Protein AF-J7FCF8-F1 (afdb_monomer)

Radius of gyration: 20.72 Å; Cα contacts (8 Å, |Δi|>4): 30; chains: 1; bounding box: 39×10×60 Å

Foldseek 3Di:
DLVVQVVCVVPVVDCQPPVVVPHNVVVSVVVCCVVVVVVVVVVVVVVVVVVVVVVVVVVVVD

Solvent-accessible surface area (backbone atoms only — not comparable to full-atom values): 3593 Å² total; per-residue (Å²): 110,64,67,60,52,52,49,32,39,74,75,66,76,43,56,65,49,40,64,94,77,76,18,43,59,65,56,54,52,52,52,49,48,68,50,48,59,55,48,57,45,66,60,47,53,58,53,52,49,54,52,52,52,51,54,54,59,52,59,77,73,111

Nearest PDB structures (foldseek):
  3abl-assembly1_A  TM=9.732E-01  e=4.787E-03  Bos taurus
  3oma-assembly1_A  TM=9.858E-01  e=1.101E-02  Cereibacter sphaeroides 2.4.1

Secondary structure (DSSP, 8-state):
-HHHHHHHHHHS---SS-GGGT--HHHHHHHHHHHHHHHHHHHHHHHHHHHHHHHHHHHTT-

InterPro domains:
  IPR000883 Cytochrome c oxidase subunit I [PF00115] (2-58)
  IPR000883 Cytochrome c oxidase subunit I [PTHR10422] (1-58)
  IPR023616 Cytochrome c oxidase-like, subunit I domain [PS50855] (1-62)
  IPR036927 Cytochrome c oxidase-like, subunit I superfamily [G3DSA:1.20.210.10] (1-61)
  IPR036927 Cytochrome c oxidase-like, subunit I superfamily [SSF81442] (1-62)

Structure (mmCIF, N/CA/C/O backbone):
data_AF-J7FCF8-F1
#
_entry.id   AF-J7FCF8-F1
#
loop_
_atom_site.group_PDB
_atom_site.id
_atom_site.type_symbol
_atom_site.label_atom_id
_atom_site.label_alt_id
_atom_site.label_comp_id
_atom_site.label_asym_id
_atom_site.label_entity_id
_atom_site.label_seq_id
_atom_site.pdbx_PDB_ins_code
_atom_site.Cartn_x
_atom_site.Cartn_y
_atom_site.Cartn_z
_atom_site.occupancy
_atom_site.B_iso_or_equiv
_atom_site.auth_seq_id
_atom_site.auth_comp_id
_atom_site.auth_asym_id
_atom_site.auth_atom_id
_atom_site.pdbx_PDB_model_num
ATOM 1 N N . GLY A 1 1 ? -1.568 4.731 -8.716 1.00 81.75 1 GLY A N 1
ATOM 2 C CA . GLY A 1 1 ? -0.275 5.144 -9.295 1.00 81.75 1 GLY A CA 1
ATOM 3 C C . GLY A 1 1 ? 0.497 3.931 -9.758 1.00 81.75 1 GLY A C 1
ATOM 4 O O . GLY A 1 1 ? 0.377 3.574 -10.921 1.00 81.75 1 GLY A O 1
ATOM 5 N N . ALA A 1 2 ? 1.177 3.248 -8.832 1.00 91.06 2 ALA A N 1
ATOM 6 C CA . ALA A 1 2 ? 2.017 2.083 -9.128 1.00 91.06 2 ALA A CA 1
ATOM 7 C C . ALA A 1 2 ? 1.326 1.000 -9.978 1.00 91.06 2 ALA A C 1
ATOM 9 O O . ALA A 1 2 ? 1.908 0.551 -10.955 1.00 91.06 2 ALA A O 1
ATOM 10 N N . LEU A 1 3 ? 0.066 0.646 -9.685 1.00 94.62 3 LEU A N 1
ATOM 11 C CA . LEU A 1 3 ? -0.680 -0.348 -10.474 1.00 94.62 3 LEU A CA 1
ATOM 12 C C . LEU A 1 3 ? -0.806 0.032 -11.957 1.00 94.62 3 LEU A C 1
ATOM 14 O O . LEU A 1 3 ? -0.576 -0.802 -12.822 1.00 94.62 3 LEU A O 1
ATOM 18 N N . LEU A 1 4 ? -1.154 1.287 -12.257 1.00 96.06 4 LEU A N 1
ATOM 19 C CA . LEU A 1 4 ? -1.284 1.757 -13.639 1.00 96.06 4 LEU A CA 1
ATOM 20 C C . LEU A 1 4 ? 0.065 1.720 -14.363 1.00 96.06 4 LEU A C 1
ATOM 22 O O . LEU A 1 4 ? 0.118 1.385 -15.536 1.00 96.06 4 LEU A O 1
ATOM 26 N N . MET A 1 5 ? 1.144 2.044 -13.654 1.00 95.38 5 MET A N 1
ATOM 27 C CA . MET A 1 5 ? 2.500 2.030 -14.199 1.00 95.38 5 MET A CA 1
ATOM 28 C C . MET A 1 5 ? 2.967 0.600 -14.483 1.00 95.38 5 MET A C 1
ATOM 30 O O . MET A 1 5 ? 3.520 0.345 -15.541 1.00 95.38 5 MET A O 1
ATOM 34 N N . VAL A 1 6 ? 2.658 -0.351 -13.595 1.00 95.19 6 VAL A N 1
ATOM 35 C CA . VAL A 1 6 ? 2.907 -1.778 -13.846 1.00 95.19 6 VAL A CA 1
ATOM 36 C C . VAL A 1 6 ? 2.074 -2.270 -15.031 1.00 95.19 6 VAL A C 1
ATOM 38 O O . VAL A 1 6 ? 2.591 -2.963 -15.896 1.00 95.19 6 VAL A O 1
ATOM 41 N N . LEU A 1 7 ? 0.799 -1.886 -15.125 1.00 97.19 7 LEU A N 1
ATOM 42 C CA . LEU A 1 7 ? -0.039 -2.237 -16.276 1.00 97.19 7 LEU A CA 1
ATOM 43 C C . LEU A 1 7 ? 0.473 -1.624 -17.586 1.00 97.19 7 LEU A C 1
ATOM 45 O O . LEU A 1 7 ? 0.350 -2.255 -18.633 1.00 97.19 7 LEU A O 1
ATOM 49 N N . ALA A 1 8 ? 1.046 -0.421 -17.538 1.00 95.94 8 ALA A N 1
ATOM 50 C CA . ALA A 1 8 ? 1.677 0.203 -18.692 1.00 95.94 8 ALA A CA 1
ATOM 51 C C . ALA A 1 8 ? 2.941 -0.562 -19.120 1.00 95.94 8 ALA A C 1
ATOM 53 O O . ALA A 1 8 ? 3.116 -0.803 -20.317 1.00 95.94 8 ALA A O 1
ATOM 54 N N . ASP A 1 9 ? 3.759 -1.024 -18.167 1.00 95.44 9 ASP A N 1
ATOM 55 C CA . ASP A 1 9 ? 4.941 -1.841 -18.468 1.00 95.44 9 ASP A CA 1
ATOM 56 C C . ASP A 1 9 ? 4.540 -3.212 -19.045 1.00 95.44 9 ASP A C 1
ATOM 58 O O . ASP A 1 9 ? 5.194 -3.726 -19.948 1.00 95.44 9 ASP A O 1
ATOM 62 N N . LEU A 1 10 ? 3.413 -3.777 -18.597 1.00 95.12 10 LEU A N 1
ATOM 63 C CA . LEU A 1 10 ? 2.907 -5.067 -19.080 1.00 95.12 10 LEU A CA 1
ATOM 64 C C . LEU A 1 10 ? 2.218 -4.999 -20.451 1.00 95.12 10 LEU A C 1
ATOM 66 O O . LEU A 1 10 ? 2.303 -5.958 -21.217 1.00 95.12 10 LEU A O 1
ATOM 70 N N . HIS A 1 11 ? 1.484 -3.923 -20.754 1.00 96.44 11 HIS A N 1
ATOM 71 C CA . HIS A 1 11 ? 0.562 -3.899 -21.903 1.00 96.44 11 HIS A CA 1
ATOM 72 C C . HIS A 1 11 ? 0.773 -2.739 -22.881 1.00 96.44 11 HIS A C 1
ATOM 74 O O . HIS A 1 11 ? 0.255 -2.789 -23.996 1.00 96.44 11 HIS A O 1
ATOM 80 N N . SER A 1 12 ? 1.533 -1.712 -22.500 1.00 95.94 12 SER A N 1
ATOM 81 C CA . SER A 1 12 ? 1.774 -0.515 -23.319 1.00 95.94 12 SER A CA 1
ATOM 82 C C . SER A 1 12 ? 3.246 -0.339 -23.703 1.00 95.94 12 SER A C 1
ATOM 84 O O . SER A 1 12 ? 3.602 0.702 -24.252 1.00 95.94 12 SER A O 1
ATOM 86 N N . ASN A 1 13 ? 4.090 -1.349 -23.447 1.00 93.62 13 ASN A N 1
ATOM 87 C CA . ASN A 1 13 ? 5.538 -1.333 -23.691 1.00 93.62 13 ASN A CA 1
ATOM 88 C C . ASN A 1 13 ? 6.252 -0.125 -23.056 1.00 93.62 13 ASN A C 1
ATOM 90 O O . ASN A 1 13 ? 7.228 0.384 -23.612 1.00 93.62 13 ASN A O 1
ATOM 94 N N . THR A 1 14 ? 5.763 0.366 -21.913 1.00 94.31 14 THR A N 1
ATOM 95 C CA . THR A 1 14 ? 6.576 1.266 -21.088 1.00 94.31 14 THR A CA 1
ATOM 96 C C . THR A 1 14 ? 7.638 0.453 -20.347 1.00 94.31 14 THR A C 1
ATOM 98 O O . THR A 1 14 ? 7.532 -0.765 -20.234 1.00 94.31 14 THR A O 1
ATOM 101 N N . LEU A 1 15 ? 8.718 1.107 -19.919 1.00 94.44 15 LEU A N 1
ATOM 102 C CA . LEU A 1 15 ? 9.885 0.442 -19.323 1.00 94.44 15 LEU A CA 1
ATOM 103 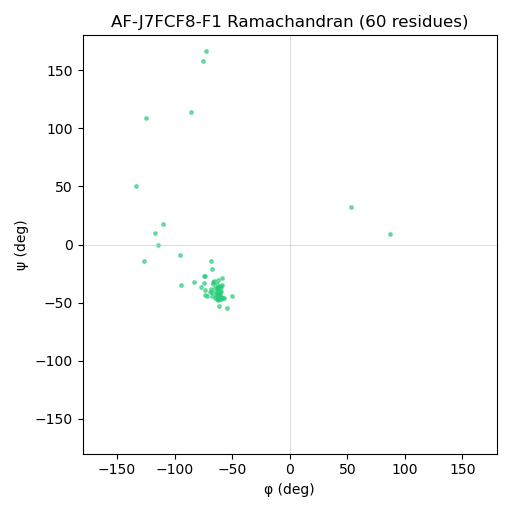C C . LEU A 1 15 ? 10.301 1.177 -18.046 1.00 94.44 15 LEU A C 1
ATOM 105 O O . LEU A 1 15 ? 11.446 1.588 -17.883 1.00 94.44 15 LEU A O 1
ATOM 109 N N . LEU A 1 16 ? 9.333 1.426 -17.164 1.00 93.81 16 LEU A N 1
ATOM 110 C CA . LEU A 1 16 ? 9.543 2.210 -15.947 1.00 93.81 16 LEU A CA 1
ATOM 111 C C . LEU A 1 16 ? 10.316 1.421 -14.885 1.00 93.81 16 LEU A C 1
ATOM 113 O O . LEU A 1 16 ? 11.093 2.010 -14.130 1.00 93.81 16 LEU A O 1
ATOM 117 N N . PHE A 1 17 ? 10.119 0.103 -14.832 1.00 95.19 17 PHE A N 1
ATOM 118 C CA . PHE A 1 17 ? 10.717 -0.765 -13.816 1.00 95.19 17 PHE A CA 1
ATOM 119 C C . PHE A 1 17 ? 11.725 -1.786 -14.373 1.00 95.19 17 PHE A C 1
ATOM 121 O O . PHE A 1 17 ? 12.289 -2.544 -13.587 1.00 95.19 17 PHE A O 1
ATOM 128 N N . ASP A 1 18 ? 11.973 -1.826 -15.689 1.00 94.88 18 ASP A N 1
ATOM 129 C CA . ASP A 1 18 ? 12.924 -2.767 -16.304 1.00 94.88 18 ASP A CA 1
ATOM 130 C C . ASP A 1 18 ? 14.370 -2.222 -16.273 1.00 94.88 18 ASP A C 1
ATOM 132 O O . ASP A 1 18 ? 14.676 -1.253 -16.979 1.00 94.88 18 ASP A O 1
ATOM 136 N N . PRO A 1 19 ? 15.294 -2.851 -15.519 1.00 93.00 19 PRO A N 1
ATOM 137 C CA . PRO A 1 19 ? 16.673 -2.385 -15.408 1.00 93.00 19 PRO A CA 1
ATOM 138 C C . PRO A 1 19 ? 17.477 -2.524 -16.709 1.00 93.00 19 PRO A C 1
ATOM 140 O O . PRO A 1 19 ? 18.476 -1.826 -16.872 1.00 93.00 19 PRO A O 1
ATOM 143 N N . ILE A 1 20 ? 17.064 -3.386 -17.648 1.00 96.06 20 ILE A N 1
A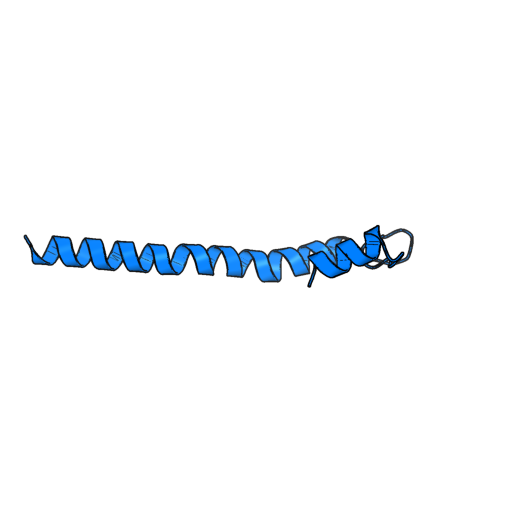TOM 144 C CA . ILE A 1 20 ? 17.755 -3.577 -18.936 1.00 96.06 20 ILE A CA 1
ATOM 145 C C . ILE A 1 20 ? 17.642 -2.315 -19.801 1.00 96.06 20 ILE A C 1
ATOM 147 O O . ILE A 1 20 ? 18.568 -1.982 -20.540 1.00 96.06 20 ILE A O 1
ATOM 151 N N . PHE A 1 21 ? 16.535 -1.581 -19.670 1.00 92.19 21 PHE A N 1
ATOM 152 C CA . PHE A 1 21 ? 16.241 -0.384 -20.458 1.00 92.19 21 PHE A CA 1
ATOM 153 C C . PHE A 1 21 ? 16.305 0.917 -19.640 1.00 92.19 21 PHE A C 1
ATOM 155 O O . PHE A 1 21 ? 15.809 1.951 -20.084 1.00 92.19 21 PHE A O 1
ATOM 162 N N . GLY A 1 22 ? 16.952 0.886 -18.468 1.00 91.62 22 GLY A N 1
ATOM 163 C CA . GLY A 1 22 ? 17.181 2.065 -17.625 1.00 91.62 22 GLY A CA 1
ATOM 164 C C . GLY A 1 22 ? 16.050 2.404 -16.647 1.00 91.62 22 GLY A C 1
ATOM 165 O O . GLY A 1 22 ? 16.103 3.460 -16.018 1.00 91.62 22 GLY A O 1
ATOM 166 N N . GLY A 1 23 ? 15.051 1.531 -16.504 1.00 94.62 23 GLY A N 1
ATOM 167 C CA . GLY A 1 23 ? 14.064 1.592 -15.428 1.00 94.62 23 GLY A CA 1
ATOM 168 C C . GLY A 1 23 ? 14.649 1.169 -14.076 1.00 94.62 23 GLY A C 1
ATOM 169 O O . GLY A 1 23 ? 15.733 0.590 -14.000 1.00 94.62 23 GLY A O 1
ATOM 170 N N . ASP A 1 24 ? 13.923 1.448 -12.992 1.00 96.81 24 ASP A N 1
ATOM 171 C CA . ASP A 1 24 ? 14.360 1.124 -11.628 1.00 96.81 24 ASP A CA 1
ATOM 172 C C . ASP A 1 24 ? 13.318 0.263 -10.885 1.00 96.81 24 ASP A C 1
ATOM 174 O O . ASP A 1 24 ? 12.275 0.772 -10.467 1.00 96.81 24 ASP A O 1
ATOM 178 N N . PRO A 1 25 ? 13.589 -1.031 -10.637 1.00 93.88 25 PRO A N 1
ATOM 179 C CA . PRO A 1 25 ? 12.720 -1.881 -9.822 1.00 93.88 25 PRO A CA 1
ATOM 180 C C . PRO A 1 25 ? 12.508 -1.373 -8.385 1.00 93.88 25 PRO A C 1
ATOM 182 O O . PRO A 1 25 ? 11.476 -1.651 -7.769 1.00 93.88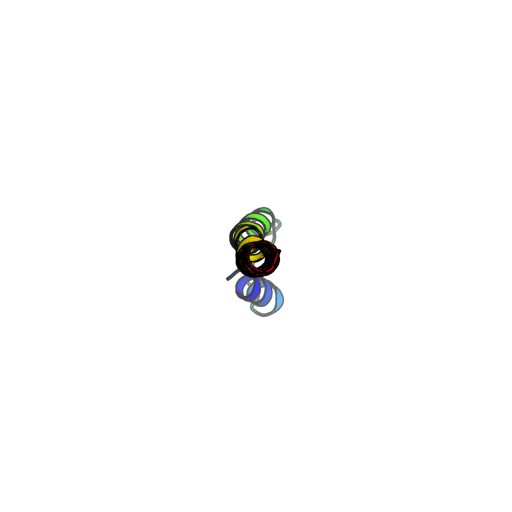 25 PRO A O 1
ATOM 185 N N . VAL A 1 26 ? 13.472 -0.642 -7.812 1.00 96.31 26 VAL A N 1
ATOM 186 C CA . VAL A 1 26 ? 13.397 -0.120 -6.436 1.00 96.31 26 VAL A CA 1
ATOM 187 C C . VAL A 1 26 ? 12.414 1.046 -6.343 1.00 96.31 26 VAL A C 1
ATOM 189 O O . VAL A 1 26 ? 11.766 1.239 -5.308 1.00 96.31 26 VAL A O 1
ATOM 192 N N . PHE A 1 27 ? 12.208 1.774 -7.436 1.00 95.00 27 PHE A N 1
ATOM 193 C CA . PHE A 1 27 ? 11.187 2.808 -7.517 1.00 95.00 27 PHE A CA 1
ATOM 194 C C . PHE A 1 27 ? 9.772 2.252 -7.279 1.00 95.00 27 PHE A C 1
ATOM 196 O O . PHE A 1 27 ? 8.981 2.882 -6.572 1.00 95.00 27 PHE A O 1
ATOM 203 N N . TYR A 1 28 ? 9.461 1.034 -7.749 1.00 95.69 28 TYR A N 1
ATOM 204 C CA . TYR A 1 28 ? 8.190 0.379 -7.411 1.00 95.69 28 TYR A CA 1
ATOM 205 C C . TYR A 1 28 ? 8.046 0.168 -5.900 1.00 95.69 28 TYR A C 1
ATOM 207 O O . TYR A 1 28 ? 6.974 0.411 -5.351 1.00 95.69 28 TYR A O 1
ATOM 215 N N . GLN A 1 29 ? 9.119 -0.228 -5.207 1.00 95.62 29 GLN A N 1
ATOM 216 C CA . GLN A 1 29 ? 9.085 -0.419 -3.753 1.00 95.62 29 GLN A CA 1
ATOM 217 C C . GLN A 1 29 ? 8.779 0.888 -3.022 1.00 95.62 29 GLN A C 1
ATOM 219 O O . GLN A 1 29 ? 7.992 0.888 -2.078 1.00 95.62 29 GLN A O 1
ATOM 224 N N . HIS A 1 30 ? 9.350 2.003 -3.481 1.00 95.75 30 HIS A N 1
ATOM 225 C CA . HIS A 1 30 ? 9.057 3.319 -2.921 1.00 95.75 30 HIS A CA 1
ATOM 226 C C . HIS A 1 30 ? 7.582 3.668 -3.101 1.00 95.75 30 HIS A C 1
ATOM 228 O O . HIS A 1 30 ? 6.927 4.037 -2.133 1.00 95.75 30 HIS A O 1
ATOM 234 N N . LEU A 1 31 ? 7.029 3.491 -4.304 1.00 95.69 31 LEU A N 1
ATOM 235 C CA . LEU A 1 31 ? 5.610 3.750 -4.550 1.00 95.69 31 LEU A CA 1
ATOM 236 C C . LEU A 1 31 ? 4.703 2.811 -3.745 1.00 95.69 31 LEU A C 1
ATOM 238 O O . LEU A 1 31 ? 3.698 3.258 -3.199 1.00 95.69 31 LEU A O 1
ATOM 242 N N . PHE A 1 32 ? 5.054 1.528 -3.651 1.00 95.94 32 PHE A N 1
ATOM 243 C CA . PHE A 1 32 ? 4.300 0.543 -2.884 1.00 95.94 32 PHE A CA 1
ATOM 244 C C . PHE A 1 32 ? 4.263 0.918 -1.404 1.00 95.94 32 PHE A C 1
ATOM 246 O O . PHE A 1 32 ? 3.184 1.051 -0.839 1.00 95.94 32 PHE A O 1
ATOM 253 N N . TRP A 1 33 ? 5.418 1.157 -0.782 1.00 97.06 33 TRP A N 1
ATOM 254 C CA . TRP A 1 33 ? 5.488 1.451 0.649 1.00 97.06 33 TRP A CA 1
ATOM 255 C C . TRP A 1 33 ? 5.015 2.860 1.006 1.00 97.06 33 TRP A C 1
ATOM 257 O O . TRP A 1 33 ? 4.477 3.048 2.098 1.00 97.06 33 TRP A O 1
ATOM 267 N N . PHE A 1 34 ? 5.125 3.823 0.085 1.00 96.19 34 PHE A N 1
ATOM 268 C CA . PHE A 1 34 ? 4.575 5.166 0.268 1.00 96.19 34 PHE A CA 1
ATOM 269 C C . PHE A 1 34 ? 3.054 5.149 0.455 1.00 96.19 34 PHE A C 1
ATOM 271 O O . PHE A 1 34 ? 2.546 5.929 1.252 1.00 96.19 34 PHE A O 1
ATOM 278 N N . PHE A 1 35 ? 2.328 4.254 -0.226 1.00 96.38 35 PHE A N 1
ATOM 279 C CA . PHE A 1 35 ? 0.884 4.080 -0.015 1.00 96.38 35 PHE A CA 1
ATOM 280 C C . PHE A 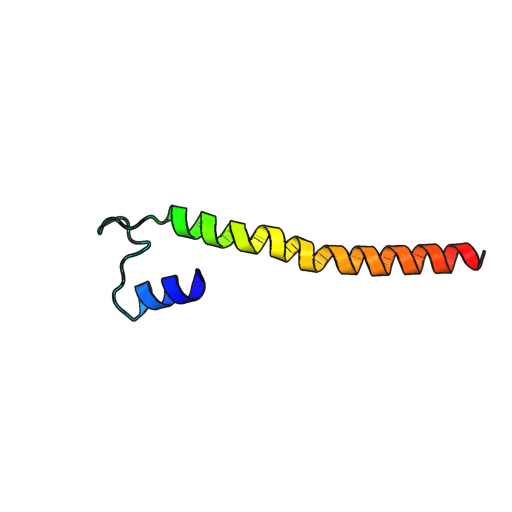1 35 ? 0.551 2.966 0.988 1.00 96.38 35 PHE A C 1
ATOM 282 O O . PHE A 1 35 ? -0.378 3.123 1.775 1.00 96.38 35 PHE A O 1
ATOM 289 N N . GLY A 1 36 ? 1.334 1.887 1.024 1.00 96.94 36 GLY A N 1
ATOM 290 C CA . GLY A 1 36 ? 1.080 0.721 1.869 1.00 96.94 36 GLY A CA 1
ATOM 291 C C . GLY A 1 36 ? 1.257 0.990 3.364 1.00 96.94 36 GLY A C 1
ATOM 292 O O . GLY A 1 36 ? 0.458 0.518 4.169 1.00 96.94 36 GLY A O 1
ATOM 293 N N . HIS A 1 37 ? 2.258 1.787 3.766 1.00 97.00 37 HIS A N 1
ATOM 294 C CA . HIS A 1 37 ? 2.423 2.138 5.181 1.00 97.00 37 HIS A CA 1
ATOM 295 C C . HIS A 1 37 ? 1.275 3.028 5.702 1.00 97.00 37 HIS A C 1
ATOM 297 O O . HIS A 1 37 ? 0.719 2.723 6.756 1.00 97.00 37 HIS A O 1
ATOM 303 N N . PRO A 1 38 ? 0.829 4.072 4.978 1.00 97.94 38 PRO A N 1
ATOM 304 C CA . PRO A 1 38 ? -0.410 4.768 5.319 1.00 97.94 38 PRO A CA 1
ATOM 305 C C . PRO A 1 38 ? -1.661 3.882 5.302 1.00 97.94 38 PRO A C 1
ATOM 307 O O . PRO A 1 38 ? -2.500 4.020 6.189 1.00 97.94 38 PRO A O 1
ATOM 310 N N . GLU A 1 39 ? -1.798 2.967 4.337 1.00 97.88 39 GLU A N 1
ATOM 311 C CA . GLU A 1 39 ? -2.970 2.086 4.223 1.00 97.88 39 GLU A CA 1
ATOM 312 C C . GLU A 1 39 ? -3.188 1.254 5.491 1.00 97.88 39 GLU A C 1
ATOM 314 O O . GLU A 1 39 ? -4.295 1.238 6.035 1.00 97.88 39 GLU A O 1
ATOM 319 N N . VAL A 1 40 ? -2.130 0.641 6.035 1.00 98.19 40 VAL A N 1
ATOM 320 C CA . VAL A 1 40 ? -2.255 -0.131 7.283 1.00 98.19 40 VAL A CA 1
ATOM 321 C C . VAL A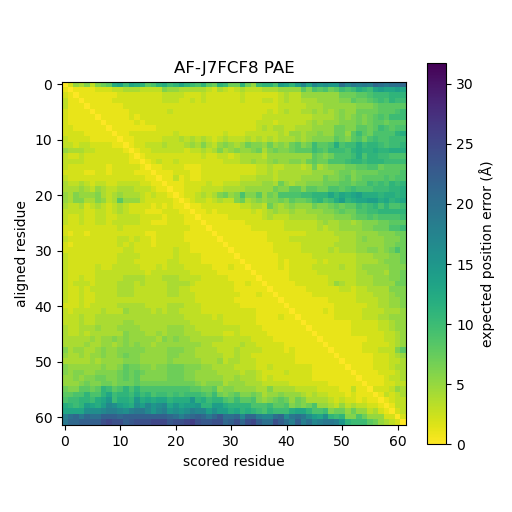 1 40 ? -2.685 0.739 8.470 1.00 98.19 40 VAL A C 1
ATOM 323 O O . VAL A 1 40 ? -3.412 0.261 9.343 1.00 98.19 40 VAL A O 1
ATOM 326 N N . TYR A 1 41 ? -2.323 2.029 8.495 1.00 98.00 41 TYR A N 1
ATOM 327 C CA . TYR A 1 41 ? -2.807 2.947 9.528 1.00 98.00 41 TYR A CA 1
ATOM 328 C C . TYR A 1 41 ? -4.270 3.333 9.351 1.00 98.00 41 TYR A C 1
ATOM 330 O O . TYR A 1 41 ? -5.005 3.404 10.336 1.00 98.00 41 TYR A O 1
ATOM 338 N N . ILE A 1 42 ? -4.709 3.553 8.112 1.00 98.06 42 ILE A N 1
ATOM 339 C CA . ILE A 1 42 ? -6.114 3.842 7.805 1.00 98.06 42 ILE A CA 1
ATOM 340 C C . ILE A 1 42 ? -7.010 2.694 8.285 1.00 98.06 42 ILE A C 1
ATOM 342 O O . ILE A 1 42 ? -8.108 2.947 8.776 1.00 98.06 42 ILE A O 1
ATOM 346 N N . LEU A 1 43 ? -6.535 1.448 8.208 1.00 97.88 43 LEU A N 1
ATOM 347 C CA . LEU A 1 43 ? -7.263 0.283 8.710 1.00 97.88 43 LEU A CA 1
ATOM 348 C C . LEU A 1 43 ? -7.262 0.194 10.245 1.00 97.88 43 LEU A C 1
ATOM 350 O O . LEU A 1 43 ? -8.299 -0.097 10.843 1.00 97.88 43 LEU A O 1
ATOM 354 N N . ILE A 1 44 ? -6.123 0.443 10.902 1.00 98.19 44 ILE A N 1
ATOM 355 C CA . ILE A 1 44 ? -5.999 0.204 12.349 1.00 98.19 44 ILE A CA 1
ATOM 356 C C . ILE A 1 44 ? -6.543 1.345 13.221 1.00 98.19 44 ILE A C 1
ATOM 358 O O . ILE A 1 44 ? -7.070 1.092 14.304 1.00 98.19 44 ILE A O 1
ATOM 362 N N . ILE A 1 45 ? -6.462 2.601 12.771 1.00 98.31 45 ILE A N 1
ATOM 363 C CA . ILE A 1 45 ? -6.884 3.764 13.568 1.00 98.31 45 ILE A CA 1
ATOM 364 C C . ILE A 1 45 ? -8.386 3.708 13.923 1.00 98.31 45 ILE A C 1
ATOM 366 O O . ILE A 1 45 ? -8.719 3.874 15.101 1.00 98.31 45 ILE A O 1
ATOM 370 N N . PRO A 1 46 ? -9.313 3.415 12.987 1.00 98.12 46 PRO A N 1
ATOM 371 C CA . PRO A 1 46 ? -10.730 3.251 13.314 1.00 98.12 46 PRO A CA 1
ATOM 372 C C . PRO A 1 46 ? -10.987 2.077 14.261 1.00 98.12 46 PRO A C 1
ATOM 374 O O . PRO A 1 46 ? -11.821 2.189 15.160 1.00 98.12 46 PRO A O 1
ATOM 377 N N . ALA A 1 47 ? -10.252 0.971 14.101 1.00 98.06 47 ALA A N 1
ATOM 378 C CA . ALA A 1 47 ? -10.368 -0.187 14.982 1.00 98.06 47 ALA A CA 1
ATOM 379 C C . ALA A 1 47 ? -10.004 0.182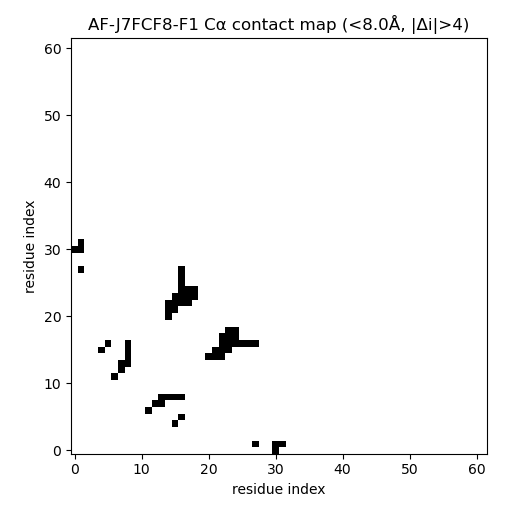 16.429 1.00 98.06 47 ALA A C 1
ATOM 381 O O . ALA A 1 47 ? -10.757 -0.133 17.351 1.00 98.06 47 ALA A O 1
ATOM 382 N N . PHE A 1 48 ? -8.915 0.931 16.634 1.00 98.50 48 PHE A N 1
ATOM 383 C CA . PHE A 1 48 ? -8.575 1.465 17.955 1.00 98.50 48 PHE A CA 1
ATOM 384 C C . PHE A 1 48 ? -9.639 2.423 18.498 1.00 98.50 48 PHE A C 1
ATOM 386 O O . PHE A 1 48 ? -9.955 2.363 19.68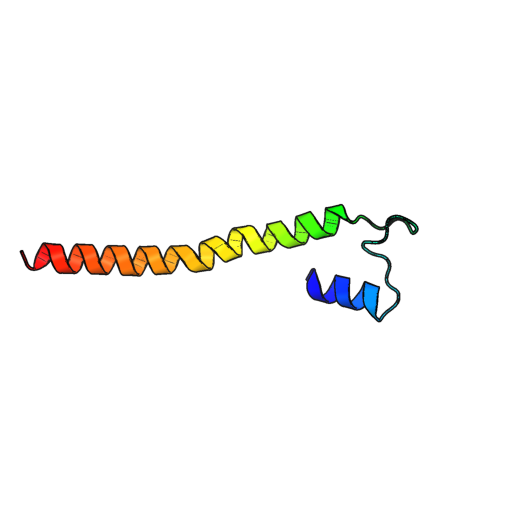8 1.00 98.50 48 PHE A O 1
ATOM 393 N N . GLY A 1 49 ? -10.256 3.235 17.637 1.00 97.69 49 GLY A N 1
ATOM 394 C CA . GLY A 1 49 ? -11.417 4.054 17.990 1.00 97.69 49 GLY A CA 1
ATOM 395 C C . GLY A 1 49 ? -12.561 3.225 18.585 1.00 97.69 49 GLY A C 1
ATOM 396 O O . GLY A 1 49 ? -12.985 3.476 19.713 1.00 97.69 49 GLY A O 1
ATOM 397 N N . VAL A 1 50 ? -13.010 2.183 17.882 1.00 98.25 50 VAL A N 1
ATOM 398 C CA . VAL A 1 50 ? -14.088 1.290 18.354 1.00 98.25 50 VAL A CA 1
ATOM 399 C C . VAL A 1 50 ? -13.713 0.589 19.661 1.00 98.25 50 VAL A C 1
ATOM 401 O O . VAL A 1 50 ? -14.531 0.526 20.584 1.00 98.25 50 VAL A O 1
ATOM 404 N N . ILE A 1 51 ? -12.475 0.100 19.771 1.00 98.00 51 ILE A N 1
ATOM 405 C CA . ILE A 1 51 ? -11.978 -0.551 20.990 1.00 98.00 51 ILE A CA 1
ATOM 406 C C . ILE A 1 51 ? -12.044 0.424 22.174 1.00 98.00 51 ILE A C 1
ATOM 408 O O . ILE A 1 51 ? -12.585 0.075 23.223 1.00 98.00 51 ILE A O 1
ATOM 412 N N . SER A 1 52 ? -11.573 1.662 22.001 1.00 97.38 52 SER A N 1
ATOM 413 C CA . SER A 1 52 ? -11.586 2.675 23.065 1.00 97.38 52 SER A CA 1
ATOM 414 C C . SER A 1 52 ? -12.999 3.033 23.541 1.00 97.38 52 SER A C 1
ATOM 416 O O . SER A 1 52 ? -13.243 3.078 24.749 1.00 97.38 52 SER A O 1
ATOM 418 N N . ILE A 1 53 ? -13.950 3.202 22.613 1.00 98.00 53 ILE A N 1
ATOM 419 C CA . ILE A 1 53 ? -15.356 3.495 22.929 1.00 98.00 53 ILE A CA 1
ATOM 420 C C . ILE A 1 53 ? -15.979 2.328 23.700 1.00 98.00 53 ILE A C 1
ATOM 422 O O . ILE A 1 53 ? -16.678 2.538 24.690 1.00 98.00 53 ILE A O 1
ATOM 426 N N . THR A 1 54 ? -15.693 1.095 23.280 1.00 97.38 54 THR A N 1
ATOM 427 C CA . THR A 1 54 ? -16.227 -0.114 23.918 1.00 97.38 54 THR A CA 1
ATOM 428 C C . THR A 1 54 ? -15.712 -0.258 25.349 1.00 97.38 54 THR A C 1
ATOM 430 O O . THR A 1 54 ? -16.503 -0.476 26.265 1.00 97.38 54 THR A O 1
ATOM 433 N N . ILE A 1 55 ? -14.405 -0.074 25.567 1.00 97.31 55 ILE A N 1
ATOM 434 C CA . ILE A 1 55 ? -13.797 -0.140 26.904 1.00 97.31 55 ILE A CA 1
ATOM 435 C C . ILE A 1 55 ? -14.362 0.961 27.810 1.00 97.31 55 ILE A C 1
ATOM 437 O O . ILE A 1 55 ? -14.772 0.674 28.934 1.00 97.31 55 ILE A O 1
ATOM 441 N N . SER A 1 56 ? -14.440 2.203 27.320 1.00 95.69 56 SER A N 1
ATOM 442 C CA . SER A 1 56 ? -15.017 3.322 28.076 1.00 95.69 56 SER A CA 1
ATOM 443 C C . SER A 1 56 ? -16.478 3.053 28.454 1.00 95.69 56 SER A C 1
ATOM 445 O O . SER A 1 56 ? -16.858 3.219 29.613 1.00 95.69 56 SER A O 1
ATOM 447 N N . GLY A 1 57 ? -17.282 2.555 27.510 1.00 94.06 57 GLY A N 1
ATOM 448 C CA . GLY A 1 57 ? -18.686 2.224 27.739 1.00 94.06 57 GLY A CA 1
ATOM 449 C C . GLY A 1 57 ? -18.909 1.072 28.723 1.00 94.06 57 GLY A C 1
ATOM 450 O O . GLY A 1 57 ? -19.911 1.076 29.434 1.00 94.06 57 GLY A O 1
ATOM 451 N N . ILE A 1 58 ? -17.997 0.097 28.792 1.00 94.00 58 ILE A N 1
ATOM 452 C CA . ILE A 1 58 ? -18.039 -0.970 29.805 1.00 94.00 58 ILE A CA 1
ATOM 453 C C . ILE A 1 58 ? -17.679 -0.408 31.183 1.00 94.00 58 ILE A C 1
ATOM 455 O O . ILE A 1 58 ? -18.382 -0.694 32.147 1.00 94.00 58 ILE A O 1
ATOM 459 N N . LEU A 1 59 ? -16.635 0.422 31.278 1.00 90.94 59 LEU A N 1
ATOM 460 C CA . LEU A 1 59 ? -16.187 0.990 32.552 1.00 90.94 59 LEU A CA 1
ATOM 461 C C . LEU A 1 59 ? -17.257 1.870 33.213 1.00 90.94 59 LEU A C 1
ATOM 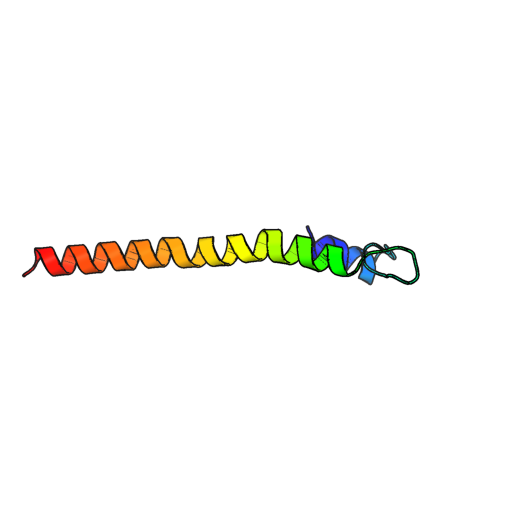463 O O . LEU A 1 59 ? -17.402 1.822 34.422 1.00 90.94 59 LEU A O 1
ATOM 467 N N . GLN A 1 60 ? -18.027 2.643 32.440 1.00 81.62 60 GLN A N 1
ATOM 468 C CA . GLN A 1 60 ? -19.122 3.465 32.982 1.00 81.62 60 GLN A CA 1
ATOM 469 C C . GLN A 1 60 ? -20.310 2.646 33.525 1.00 81.62 60 GLN A C 1
ATOM 471 O O . GLN A 1 60 ? -21.186 3.213 34.173 1.00 81.62 60 GLN A O 1
ATOM 476 N N . LYS A 1 61 ? -20.393 1.343 33.219 1.00 69.69 61 LYS A N 1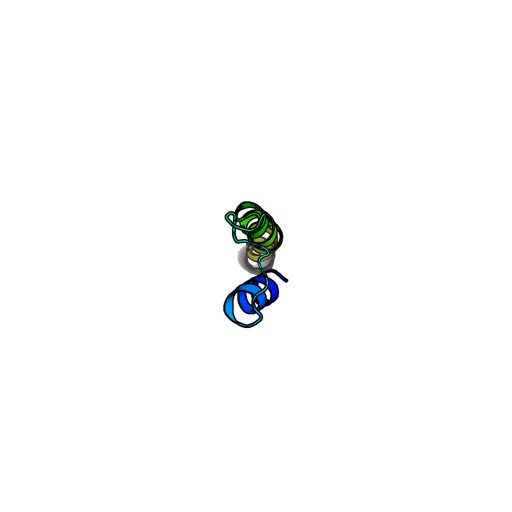
ATOM 477 C CA . LYS A 1 61 ? -21.477 0.452 33.670 1.00 69.69 61 LYS A CA 1
ATOM 478 C C . LYS A 1 61 ? -21.138 -0.337 34.941 1.00 69.69 61 LYS A C 1
ATOM 480 O O . LYS A 1 61 ? -22.027 -1.016 35.451 1.00 69.69 61 LYS A O 1
ATOM 485 N N . ILE A 1 62 ? -19.885 -0.289 35.396 1.00 64.56 62 ILE A N 1
ATOM 486 C CA . ILE A 1 62 ? -19.400 -0.898 36.645 1.00 64.56 62 ILE A CA 1
ATOM 487 C C . ILE A 1 62 ? -19.406 0.178 37.728 1.00 64.56 62 ILE A C 1
ATOM 489 O O . ILE A 1 62 ? -19.855 -0.139 38.849 1.00 64.56 62 ILE A O 1
#

Organism: NCBI:txid160619

pLDDT: mean 94.55, std 5.91, range [64.56, 98.5]

Sequence (62 aa):
GALLMVLADLHSNTLLFDPIFGGDPVFYQHLFWFFGHPEVYILIIPAFGVISITISGILQKI

Mean predicted aligned error: 4.53 Å